Protein AF-A0AAX2J4S0-F1 (afdb_monomer_lite)

Structure (mmCIF, N/CA/C/O backbone):
data_AF-A0AAX2J4S0-F1
#
_entry.id   AF-A0AAX2J4S0-F1
#
loop_
_atom_site.group_PDB
_atom_site.id
_atom_site.type_symbol
_atom_site.label_atom_id
_atom_site.label_alt_id
_atom_site.label_comp_id
_atom_site.label_asym_id
_atom_site.label_entity_id
_atom_site.label_seq_id
_atom_site.pdbx_PDB_ins_code
_atom_site.Cartn_x
_atom_site.Cartn_y
_atom_site.Cartn_z
_atom_site.occupancy
_atom_site.B_iso_or_equiv
_atom_site.auth_seq_id
_atom_site.auth_comp_id
_atom_site.auth_asym_id
_atom_site.auth_atom_id
_atom_site.pdbx_PDB_model_num
ATOM 1 N N . MET A 1 1 ? -17.429 1.404 14.505 1.00 62.47 1 MET A N 1
ATOM 2 C CA . MET A 1 1 ? -16.439 0.768 13.612 1.00 62.47 1 MET A CA 1
ATOM 3 C C . MET A 1 1 ? -15.104 1.438 13.890 1.00 62.47 1 MET A C 1
ATOM 5 O O . MET A 1 1 ? -15.077 2.661 13.929 1.00 62.47 1 MET A O 1
ATOM 9 N N . ASP A 1 2 ? -14.057 0.672 14.192 1.00 90.94 2 ASP A N 1
ATOM 10 C CA . ASP A 1 2 ? -12.708 1.222 14.384 1.00 90.94 2 ASP A CA 1
ATOM 11 C C . ASP A 1 2 ? -12.183 1.763 13.044 1.00 90.94 2 ASP A C 1
ATOM 13 O O . ASP A 1 2 ? -12.329 1.107 12.013 1.00 90.94 2 ASP A O 1
ATOM 17 N N . ILE A 1 3 ? -11.599 2.963 13.048 1.00 93.38 3 ILE A N 1
ATOM 18 C CA . ILE A 1 3 ? -11.091 3.616 11.836 1.00 93.38 3 ILE A CA 1
ATOM 19 C C . ILE A 1 3 ? -9.954 2.812 11.198 1.00 93.38 3 ILE A C 1
ATOM 21 O O . ILE A 1 3 ? -9.856 2.758 9.975 1.00 93.38 3 ILE A O 1
ATOM 25 N N . LEU A 1 4 ? -9.125 2.144 12.007 1.00 94.56 4 LEU A N 1
ATOM 26 C CA . LEU A 1 4 ? -8.067 1.277 11.490 1.00 94.56 4 LEU A CA 1
ATOM 27 C C . LEU A 1 4 ? -8.663 0.069 10.762 1.00 94.56 4 LEU A C 1
ATOM 29 O O . LEU A 1 4 ? -8.194 -0.301 9.690 1.00 94.56 4 LEU A O 1
ATOM 33 N N . GLU A 1 5 ? -9.706 -0.528 11.332 1.00 95.56 5 GLU A N 1
ATOM 34 C CA . GLU A 1 5 ? -10.401 -1.658 10.724 1.00 95.56 5 GLU A CA 1
ATOM 35 C C . GLU A 1 5 ? -11.115 -1.250 9.430 1.00 95.56 5 GLU A C 1
ATOM 37 O O . GLU A 1 5 ? -11.023 -1.945 8.421 1.00 95.56 5 GLU A O 1
ATOM 42 N N . PHE A 1 6 ? -11.742 -0.070 9.416 1.00 95.69 6 PHE A N 1
ATOM 43 C CA . PHE A 1 6 ? -12.282 0.518 8.192 1.00 95.69 6 PHE A CA 1
ATOM 44 C C . PHE A 1 6 ? -11.200 0.663 7.111 1.00 95.69 6 PHE A C 1
ATOM 46 O O . PHE A 1 6 ? -11.402 0.193 5.996 1.00 95.69 6 PHE A O 1
ATOM 53 N N . MET A 1 7 ? -10.037 1.240 7.437 1.00 96.31 7 MET A N 1
ATOM 54 C CA . MET A 1 7 ? -8.933 1.414 6.480 1.00 96.31 7 MET A CA 1
ATOM 55 C C . MET A 1 7 ? -8.396 0.081 5.955 1.00 96.31 7 MET A C 1
ATOM 57 O O . MET A 1 7 ? -8.137 -0.044 4.764 1.00 96.31 7 MET A O 1
ATOM 61 N N . LYS A 1 8 ? -8.248 -0.933 6.816 1.00 96.00 8 LYS A N 1
ATOM 62 C CA . LYS A 1 8 ? -7.809 -2.272 6.394 1.00 96.00 8 LYS A CA 1
ATOM 63 C C . LYS A 1 8 ? -8.768 -2.886 5.382 1.00 96.00 8 LYS A C 1
ATOM 65 O O . LYS A 1 8 ? -8.307 -3.400 4.368 1.00 96.00 8 LYS A O 1
ATOM 70 N N . ASN A 1 9 ? -10.068 -2.800 5.646 1.00 96.75 9 ASN A N 1
ATOM 71 C CA . ASN A 1 9 ? -11.094 -3.339 4.758 1.00 96.75 9 ASN A CA 1
ATOM 72 C C . ASN A 1 9 ? -11.200 -2.531 3.459 1.00 96.75 9 ASN A C 1
ATOM 74 O O . ASN A 1 9 ? -11.296 -3.110 2.384 1.00 96.75 9 ASN A O 1
ATOM 78 N N . TYR A 1 10 ? -11.100 -1.205 3.546 1.00 96.44 10 TYR A N 1
ATOM 79 C CA . TYR A 1 10 ? -11.118 -0.319 2.385 1.00 96.44 10 TYR A CA 1
ATOM 80 C C . TYR A 1 10 ? -9.912 -0.545 1.462 1.00 96.44 10 TYR A C 1
ATOM 82 O O . TYR A 1 10 ? -10.076 -0.630 0.247 1.00 96.44 10 TYR A O 1
ATOM 90 N N . LEU A 1 11 ? -8.712 -0.708 2.032 1.00 96.19 11 LEU A N 1
ATOM 91 C CA . LEU A 1 11 ? -7.507 -1.038 1.272 1.00 96.19 11 LEU A CA 1
ATOM 92 C C . LEU A 1 11 ? -7.606 -2.423 0.632 1.00 96.19 11 LEU A C 1
ATOM 94 O O . LEU A 1 11 ? -7.243 -2.579 -0.528 1.00 96.19 11 LEU A O 1
ATOM 98 N N . GLN A 1 12 ? -8.093 -3.418 1.383 1.00 96.50 12 GLN A N 1
ATOM 99 C CA . GLN A 1 12 ? -8.245 -4.782 0.877 1.00 96.50 12 GLN A CA 1
ATOM 100 C C . GLN A 1 12 ? -9.193 -4.825 -0.319 1.00 96.50 12 GLN A C 1
ATOM 102 O O . GLN A 1 12 ? -8.858 -5.428 -1.328 1.00 96.50 12 GLN A O 1
ATOM 107 N N . ASP A 1 13 ? -10.320 -4.123 -0.242 1.00 97.12 13 ASP A N 1
ATOM 108 C CA . ASP A 1 13 ? -11.237 -4.021 -1.370 1.00 97.12 13 ASP A CA 1
ATOM 109 C C . ASP A 1 13 ? -10.566 -3.364 -2.595 1.00 97.12 13 ASP A C 1
ATOM 111 O O . ASP A 1 13 ? -10.739 -3.829 -3.722 1.00 97.12 13 ASP A O 1
ATOM 115 N N . GLY A 1 14 ? -9.743 -2.329 -2.381 1.00 95.31 14 GLY A N 1
ATOM 116 C CA . GLY A 1 14 ? -8.937 -1.730 -3.447 1.00 95.31 14 GLY A CA 1
ATOM 117 C C . GLY A 1 14 ? -8.008 -2.742 -4.118 1.00 95.31 14 GLY A C 1
ATOM 118 O O . GLY A 1 14 ? -7.928 -2.780 -5.342 1.00 95.31 14 GLY A O 1
ATOM 119 N N . VAL A 1 15 ? -7.365 -3.604 -3.331 1.00 94.56 15 VAL A N 1
ATOM 120 C CA . VAL A 1 15 ? -6.498 -4.679 -3.836 1.00 94.56 15 VAL A CA 1
ATOM 121 C C . VAL A 1 15 ? -7.297 -5.738 -4.596 1.00 94.56 15 VAL A C 1
ATOM 123 O O . VAL A 1 15 ? -6.951 -6.063 -5.730 1.00 94.56 15 VAL A O 1
ATOM 126 N N . ASP A 1 16 ? -8.389 -6.233 -4.013 1.00 96.06 16 ASP A N 1
ATOM 127 C CA . ASP A 1 16 ? -9.212 -7.304 -4.588 1.00 96.06 16 ASP A CA 1
ATOM 128 C C . ASP A 1 16 ? -9.823 -6.894 -5.938 1.00 96.06 16 ASP A C 1
ATOM 130 O O . ASP A 1 16 ? -9.951 -7.713 -6.850 1.00 96.06 16 ASP A O 1
ATOM 134 N N . ASN A 1 17 ? -10.144 -5.606 -6.088 1.00 96.19 17 ASN A N 1
ATOM 135 C CA . ASN A 1 17 ? -10.719 -5.037 -7.306 1.00 96.19 17 ASN A CA 1
ATOM 136 C C . ASN A 1 17 ? -9.692 -4.346 -8.218 1.00 96.19 17 ASN A C 1
ATOM 138 O O . ASN A 1 17 ? -10.089 -3.750 -9.219 1.00 96.19 17 ASN A O 1
ATOM 142 N N . LYS A 1 18 ? -8.392 -4.396 -7.887 1.00 94.00 18 LYS A N 1
ATOM 143 C CA . LYS A 1 18 ? -7.310 -3.692 -8.606 1.00 94.00 18 LYS A CA 1
ATOM 144 C C . LYS A 1 18 ? -7.611 -2.206 -8.848 1.00 94.00 18 LYS A C 1
ATOM 146 O O . LYS A 1 18 ? -7.365 -1.661 -9.922 1.00 94.00 18 LYS A O 1
ATOM 151 N N . ASN A 1 19 ? -8.190 -1.556 -7.848 1.00 94.00 19 ASN A N 1
ATOM 152 C CA . ASN A 1 19 ? -8.598 -0.162 -7.891 1.00 94.00 19 ASN A CA 1
ATOM 153 C C . ASN A 1 19 ? -7.518 0.716 -7.238 1.00 94.00 19 ASN A C 1
ATOM 155 O O . ASN A 1 19 ? -7.462 0.828 -6.011 1.00 94.00 19 ASN A O 1
ATOM 159 N N . GLY A 1 20 ? -6.673 1.337 -8.068 1.00 90.06 20 GLY A N 1
ATOM 160 C CA . GLY A 1 20 ? -5.597 2.226 -7.612 1.00 90.06 20 GLY A CA 1
ATOM 161 C C . GLY A 1 20 ? -6.104 3.448 -6.845 1.00 90.06 20 GLY A C 1
ATOM 162 O O . GLY A 1 20 ? -5.600 3.737 -5.767 1.00 90.06 20 GLY A O 1
ATOM 163 N N . ASP A 1 21 ? -7.184 4.091 -7.298 1.00 90.06 21 ASP A N 1
ATOM 164 C CA . ASP A 1 21 ? -7.749 5.270 -6.620 1.00 90.06 21 ASP A CA 1
ATOM 165 C C . ASP A 1 21 ? -8.160 4.969 -5.170 1.00 90.06 21 ASP A C 1
ATOM 167 O O . ASP A 1 21 ? -8.034 5.806 -4.268 1.00 90.06 21 ASP A O 1
ATOM 171 N N . ARG A 1 22 ? -8.660 3.752 -4.924 1.00 93.75 22 ARG A N 1
ATOM 172 C CA . ARG A 1 22 ? -9.027 3.272 -3.587 1.00 93.75 22 ARG A CA 1
ATOM 173 C C . ARG A 1 22 ? -7.793 3.030 -2.715 1.00 93.75 22 ARG A C 1
ATOM 175 O O . ARG A 1 22 ? -7.838 3.366 -1.528 1.00 93.75 22 ARG A O 1
ATOM 182 N N . VAL A 1 23 ? -6.706 2.510 -3.287 1.00 93.94 23 VAL A N 1
ATOM 183 C CA . VAL A 1 23 ? -5.411 2.370 -2.601 1.00 93.94 23 VAL A CA 1
ATOM 184 C C . VAL A 1 23 ? -4.862 3.744 -2.211 1.00 93.94 23 VAL A C 1
ATOM 186 O O . VAL A 1 23 ? -4.615 3.970 -1.025 1.00 93.94 23 VAL A O 1
ATOM 189 N N . GLU A 1 24 ? -4.798 4.686 -3.153 1.00 90.94 24 GLU A N 1
ATOM 190 C CA . GLU A 1 24 ? -4.305 6.054 -2.927 1.00 90.94 24 GLU A CA 1
ATOM 191 C C . GLU A 1 24 ? -5.127 6.806 -1.881 1.00 90.94 24 GLU A C 1
ATOM 193 O O . GLU A 1 24 ? -4.604 7.353 -0.905 1.00 90.94 24 GLU A O 1
ATOM 198 N N . SER A 1 25 ? -6.454 6.734 -1.995 1.00 93.06 25 SER A N 1
ATOM 199 C CA . SER A 1 25 ? -7.355 7.301 -0.990 1.00 93.06 25 SER A CA 1
ATOM 200 C C . SER A 1 25 ? -7.076 6.729 0.403 1.00 93.06 25 SER A C 1
ATOM 202 O O . SER A 1 25 ? -7.088 7.458 1.397 1.00 93.06 25 SER A O 1
ATOM 204 N N . CYS A 1 26 ? -6.804 5.424 0.503 1.00 95.12 26 CYS A N 1
ATOM 205 C CA . CYS A 1 26 ? -6.483 4.797 1.778 1.00 95.12 26 CYS A CA 1
ATOM 206 C C . CYS A 1 26 ? -5.119 5.238 2.323 1.00 95.12 26 CYS A C 1
ATOM 208 O O . CYS A 1 26 ? -4.985 5.414 3.538 1.00 95.12 26 CYS A O 1
ATOM 210 N N . ILE A 1 27 ? -4.122 5.430 1.459 1.00 92.00 27 ILE A N 1
ATOM 211 C CA . ILE A 1 27 ? -2.797 5.926 1.839 1.00 92.00 27 ILE A CA 1
ATOM 212 C C . ILE A 1 27 ? -2.925 7.318 2.468 1.00 92.00 27 ILE A C 1
ATOM 214 O O . ILE A 1 27 ? -2.510 7.503 3.621 1.00 92.00 27 ILE A O 1
ATOM 218 N N . ILE A 1 28 ? -3.615 8.241 1.789 1.00 91.31 28 ILE A N 1
ATOM 219 C CA . ILE A 1 28 ? -3.890 9.601 2.280 1.00 91.31 28 ILE A CA 1
ATOM 220 C C . ILE A 1 28 ? -4.617 9.553 3.628 1.00 91.31 28 ILE A C 1
ATOM 222 O O . ILE A 1 28 ? -4.180 10.179 4.598 1.00 91.31 28 ILE A O 1
ATOM 226 N N . LEU A 1 29 ? -5.693 8.762 3.730 1.00 93.81 29 LEU A N 1
ATOM 227 C CA . LEU A 1 29 ? -6.436 8.596 4.981 1.00 93.81 29 LEU A CA 1
ATOM 228 C C . LEU A 1 29 ? -5.524 8.079 6.102 1.00 93.81 29 LEU A C 1
ATOM 230 O O . LEU A 1 29 ? -5.497 8.639 7.199 1.00 93.81 29 LEU A O 1
ATOM 234 N N . SER A 1 30 ? -4.733 7.040 5.847 1.00 93.56 30 SER A N 1
ATOM 235 C CA . SER A 1 30 ? -3.835 6.471 6.855 1.00 93.56 30 SER A CA 1
ATOM 236 C C . SER A 1 30 ? -2.773 7.468 7.339 1.00 93.56 30 SER A C 1
ATOM 238 O O . SER A 1 30 ? -2.373 7.423 8.508 1.00 93.56 30 SER A O 1
ATOM 240 N N . SER A 1 31 ? -2.335 8.387 6.475 1.00 88.56 31 SER A N 1
ATOM 241 C CA . SER A 1 31 ? -1.420 9.471 6.831 1.00 88.56 31 SER A CA 1
ATOM 242 C C . SER A 1 31 ? -2.117 10.499 7.726 1.00 88.56 31 SER A C 1
ATOM 244 O O . SER A 1 31 ? -1.668 10.734 8.852 1.00 88.56 31 SER A O 1
ATOM 246 N N . LEU A 1 32 ? -3.290 10.997 7.307 1.00 92.31 32 LEU A N 1
ATOM 247 C CA . LEU A 1 32 ? -4.106 11.964 8.057 1.00 92.31 32 LEU A CA 1
ATOM 248 C C . LEU A 1 32 ? -4.432 11.489 9.480 1.00 92.31 32 LEU A C 1
ATOM 250 O O . LEU A 1 32 ? -4.349 12.259 10.437 1.00 92.31 32 LEU A O 1
ATOM 254 N N . PHE A 1 33 ? -4.753 10.205 9.638 1.00 93.44 33 PHE A N 1
ATOM 255 C CA . PHE A 1 33 ? -5.081 9.611 10.937 1.00 93.44 33 PHE A CA 1
ATOM 256 C C . PHE A 1 33 ? -3.865 9.050 11.694 1.00 93.44 33 PHE A C 1
ATOM 258 O O . PHE A 1 33 ? -4.036 8.440 12.754 1.00 93.44 33 PHE A O 1
ATOM 265 N N . LYS A 1 34 ? -2.639 9.245 11.183 1.00 90.94 34 LYS A N 1
ATOM 266 C CA . LYS A 1 34 ? -1.384 8.735 11.771 1.00 90.94 34 LYS A CA 1
ATOM 267 C C . LYS A 1 34 ? -1.405 7.214 12.006 1.00 90.94 34 LYS A C 1
ATOM 269 O O . LYS A 1 34 ? -0.925 6.718 13.022 1.00 90.94 34 LYS A O 1
ATOM 274 N N . LYS A 1 35 ? -2.006 6.469 11.073 1.00 92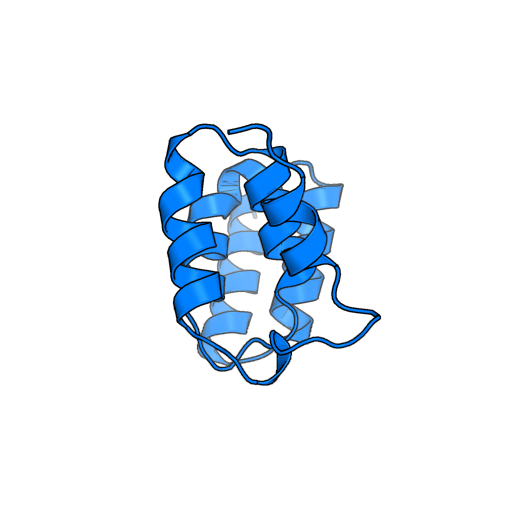.50 35 LYS A N 1
ATOM 275 C CA . LYS A 1 35 ? -2.131 5.000 11.083 1.00 92.50 35 LYS A CA 1
ATOM 276 C C . LYS A 1 35 ? -1.250 4.294 10.051 1.00 92.50 35 LYS A C 1
ATOM 278 O O . LYS A 1 35 ? -1.147 3.076 10.115 1.00 92.50 35 LYS A O 1
ATOM 283 N N . HIS A 1 36 ? -0.603 5.026 9.146 1.00 86.94 36 HIS A N 1
ATOM 284 C CA . HIS A 1 36 ? 0.256 4.493 8.080 1.00 86.94 36 HIS A CA 1
ATOM 285 C C . HIS A 1 36 ? 1.315 3.483 8.576 1.00 86.94 36 HIS A C 1
ATOM 287 O O . HIS A 1 36 ? 1.496 2.446 7.940 1.00 86.94 36 HIS A O 1
ATOM 293 N N . GLN A 1 37 ? 1.904 3.671 9.767 1.00 88.19 37 GLN A N 1
ATOM 294 C CA . GLN A 1 37 ? 2.811 2.679 10.371 1.00 88.19 37 GLN A CA 1
ATOM 295 C C . GLN A 1 37 ? 2.153 1.305 10.620 1.00 88.19 37 GLN A C 1
ATOM 297 O O . GLN A 1 37 ? 2.779 0.266 10.424 1.00 88.19 37 GLN A O 1
ATOM 302 N N . LEU A 1 38 ? 0.880 1.275 11.024 1.00 92.25 38 LEU A N 1
ATOM 303 C CA . LEU A 1 38 ? 0.126 0.038 11.284 1.00 92.25 38 LEU A CA 1
ATOM 304 C C . LEU A 1 38 ? -0.338 -0.661 9.995 1.00 92.25 38 LEU A C 1
ATOM 306 O O . LEU A 1 38 ? -0.920 -1.743 10.056 1.00 92.25 38 LEU A O 1
ATOM 310 N N . MET A 1 39 ? -0.101 -0.034 8.841 1.00 91.75 39 MET A N 1
ATOM 311 C CA . MET A 1 39 ? -0.502 -0.507 7.516 1.00 91.75 39 MET A CA 1
ATOM 312 C C . MET A 1 39 ? 0.693 -0.984 6.675 1.00 91.75 39 MET A C 1
ATOM 314 O O . MET A 1 39 ? 0.489 -1.516 5.586 1.00 91.75 39 MET A O 1
ATOM 318 N N . LEU A 1 40 ? 1.926 -0.855 7.186 1.00 88.62 40 LEU A N 1
ATOM 319 C CA . LEU A 1 40 ? 3.167 -1.110 6.444 1.00 88.62 40 LEU A CA 1
ATOM 320 C C . LEU A 1 40 ? 3.219 -2.477 5.761 1.00 88.62 40 LEU A C 1
ATOM 322 O O . LEU A 1 40 ? 3.658 -2.565 4.620 1.00 88.62 40 LEU A O 1
ATOM 326 N N . ASP A 1 41 ? 2.771 -3.544 6.419 1.00 88.62 41 ASP A N 1
ATOM 327 C CA . ASP A 1 41 ? 2.832 -4.879 5.814 1.00 88.62 41 ASP A CA 1
ATOM 328 C C . ASP A 1 41 ? 1.872 -5.030 4.628 1.00 88.62 41 ASP A C 1
ATOM 330 O O . ASP A 1 41 ? 2.196 -5.705 3.654 1.00 88.62 41 ASP A O 1
ATOM 334 N N . ARG A 1 42 ? 0.735 -4.324 4.645 1.00 92.19 42 ARG A N 1
ATOM 335 C CA . ARG A 1 42 ? -0.182 -4.278 3.497 1.00 92.19 42 ARG A CA 1
ATOM 336 C C . ARG A 1 42 ? 0.426 -3.485 2.344 1.00 92.19 42 ARG A C 1
ATOM 338 O O . ARG A 1 42 ? 0.360 -3.924 1.204 1.00 92.19 42 ARG A O 1
ATOM 345 N N . TYR A 1 43 ? 1.077 -2.370 2.653 1.00 89.38 43 TYR A N 1
ATOM 346 C CA . TYR A 1 43 ? 1.784 -1.546 1.676 1.00 89.38 43 TYR A CA 1
ATOM 347 C C . TYR A 1 43 ? 2.936 -2.283 0.991 1.00 89.38 43 TYR A C 1
ATOM 349 O O . TYR A 1 43 ? 3.048 -2.247 -0.231 1.00 89.38 43 TYR A O 1
ATOM 357 N N . LYS A 1 44 ? 3.738 -3.035 1.750 1.00 85.62 44 LYS A N 1
ATOM 358 C CA . LYS A 1 44 ? 4.790 -3.894 1.188 1.00 85.62 44 LYS A CA 1
ATOM 359 C C . LYS A 1 44 ? 4.230 -4.919 0.204 1.00 85.62 44 LYS A C 1
ATOM 361 O O . LYS A 1 44 ? 4.861 -5.159 -0.816 1.00 85.62 44 LYS A O 1
ATOM 366 N N . ASN A 1 45 ? 3.070 -5.510 0.496 1.00 88.19 45 ASN A N 1
ATOM 367 C CA . ASN A 1 45 ? 2.438 -6.460 -0.419 1.00 88.19 45 ASN A CA 1
ATOM 368 C C . ASN A 1 45 ? 1.993 -5.774 -1.714 1.00 88.19 45 ASN A C 1
ATOM 370 O O . ASN A 1 45 ? 2.254 -6.308 -2.782 1.00 88.19 45 ASN A O 1
ATOM 374 N N . ILE A 1 46 ? 1.412 -4.573 -1.628 1.00 89.12 46 ILE A N 1
ATOM 375 C CA . ILE A 1 46 ? 0.990 -3.801 -2.808 1.00 89.12 46 ILE A CA 1
ATOM 376 C C . ILE A 1 46 ? 2.178 -3.460 -3.715 1.00 89.12 46 ILE A C 1
ATOM 378 O O . ILE A 1 46 ? 2.048 -3.559 -4.928 1.00 89.12 46 ILE A O 1
ATOM 382 N N . LEU A 1 47 ? 3.353 -3.133 -3.162 1.00 81.38 47 LEU A N 1
ATOM 383 C CA . LEU A 1 47 ? 4.553 -2.890 -3.979 1.00 81.38 47 LEU A CA 1
ATOM 384 C C . LEU A 1 47 ? 4.989 -4.101 -4.820 1.00 81.38 47 LEU A C 1
ATOM 386 O O . LEU A 1 47 ? 5.653 -3.954 -5.844 1.00 81.38 47 LEU A O 1
ATOM 390 N N . LEU A 1 48 ? 4.653 -5.311 -4.375 1.00 82.25 48 LEU A N 1
ATOM 391 C CA . LEU A 1 48 ? 4.980 -6.539 -5.096 1.00 82.25 48 LEU A CA 1
ATOM 392 C C . LEU A 1 48 ? 3.965 -6.857 -6.199 1.00 82.25 48 LEU A C 1
ATOM 394 O O . LEU A 1 48 ? 4.220 -7.746 -7.009 1.00 82.25 48 LEU A O 1
ATOM 398 N N . GLU A 1 49 ? 2.847 -6.136 -6.247 1.00 82.62 49 GLU A N 1
ATOM 399 C CA . GLU A 1 49 ? 1.822 -6.288 -7.268 1.00 82.62 49 GLU A CA 1
ATOM 400 C C . GLU A 1 49 ? 2.181 -5.507 -8.539 1.00 82.62 49 GLU A C 1
ATOM 402 O O . GLU A 1 49 ? 2.756 -4.421 -8.491 1.00 82.62 49 GLU A O 1
ATOM 407 N N . ASN A 1 50 ? 1.803 -6.048 -9.698 1.00 80.56 50 ASN A N 1
ATOM 408 C CA . ASN A 1 50 ? 2.134 -5.476 -11.008 1.00 80.56 50 ASN A CA 1
ATOM 409 C C . ASN A 1 50 ? 1.036 -4.582 -11.608 1.00 80.56 50 ASN A C 1
ATOM 411 O O . ASN A 1 50 ? 1.191 -4.105 -12.728 1.00 80.56 50 ASN A O 1
ATOM 415 N N . TRP A 1 51 ? -0.080 -4.395 -10.902 1.00 85.50 51 TRP A N 1
ATOM 416 C CA . TRP A 1 51 ? -1.238 -3.632 -11.382 1.00 85.50 51 TRP A CA 1
ATOM 417 C C . TRP A 1 51 ? -1.336 -2.229 -10.775 1.00 85.50 51 TRP A C 1
ATOM 419 O O . TRP A 1 51 ? -2.102 -1.407 -11.270 1.00 85.50 51 TRP A O 1
ATOM 429 N N . HIS A 1 52 ? -0.600 -1.955 -9.695 1.00 82.00 52 HIS A N 1
ATOM 430 C CA . HIS A 1 52 ? -0.634 -0.674 -9.000 1.00 82.00 52 HIS A CA 1
ATOM 431 C C . HIS A 1 52 ? 0.542 0.198 -9.440 1.00 82.00 52 HIS A C 1
ATOM 433 O O . HIS A 1 52 ? 1.668 -0.020 -8.996 1.00 82.00 52 HIS A O 1
ATOM 439 N N . GLU A 1 53 ? 0.284 1.166 -10.317 1.00 71.75 53 GLU A N 1
ATOM 440 C CA . GLU A 1 53 ? 1.319 2.005 -10.945 1.00 71.75 53 GLU A CA 1
ATOM 441 C C . GLU A 1 53 ? 1.769 3.189 -10.064 1.00 71.75 53 GLU A C 1
ATOM 443 O O . GLU A 1 53 ? 2.837 3.754 -10.278 1.00 71.75 53 GLU A O 1
ATOM 448 N N . GLN A 1 54 ? 0.993 3.558 -9.038 1.00 70.56 54 GLN A N 1
ATOM 449 C CA . GLN A 1 54 ? 1.260 4.718 -8.175 1.00 70.56 54 GLN A CA 1
ATOM 450 C C . GLN A 1 54 ? 1.955 4.294 -6.874 1.00 70.56 54 GLN A C 1
ATOM 452 O O . GLN A 1 54 ? 1.376 4.252 -5.801 1.00 70.56 54 GLN A O 1
ATOM 457 N N . GLN A 1 55 ? 3.225 3.900 -6.951 1.00 74.88 55 GLN A N 1
ATOM 458 C CA . GLN A 1 55 ? 3.918 3.312 -5.792 1.00 74.88 55 GLN A CA 1
ATOM 459 C C . GLN A 1 55 ? 4.746 4.300 -4.957 1.00 74.88 55 GLN A C 1
ATOM 461 O O . GLN A 1 55 ? 5.273 3.906 -3.914 1.00 74.88 55 GLN A O 1
ATOM 466 N N . GLU A 1 56 ? 4.868 5.564 -5.378 1.00 73.25 56 GLU A N 1
ATOM 467 C CA . GLU A 1 56 ? 5.766 6.539 -4.738 1.00 73.25 56 GLU A CA 1
ATOM 468 C C . GLU A 1 56 ? 5.379 6.834 -3.283 1.00 73.25 56 GLU A C 1
ATOM 470 O O . GLU A 1 56 ? 6.237 6.779 -2.403 1.00 73.25 56 GLU A O 1
ATOM 475 N N . ASP A 1 57 ? 4.093 7.040 -3.000 1.00 77.88 57 ASP A N 1
ATOM 476 C CA . ASP A 1 57 ? 3.636 7.333 -1.638 1.00 77.88 57 ASP A CA 1
ATOM 477 C C . ASP A 1 57 ? 3.828 6.132 -0.702 1.00 77.88 57 ASP A C 1
ATOM 479 O O . ASP A 1 57 ? 4.212 6.277 0.464 1.00 77.88 57 ASP A O 1
ATOM 483 N N . ILE A 1 58 ? 3.630 4.915 -1.218 1.00 83.12 58 ILE A N 1
ATOM 484 C CA . ILE A 1 58 ? 3.886 3.680 -0.471 1.00 83.12 58 ILE A CA 1
ATOM 485 C C . ILE A 1 58 ? 5.373 3.554 -0.129 1.00 83.12 58 ILE A C 1
ATOM 487 O O . ILE A 1 58 ? 5.745 3.248 1.010 1.00 83.12 58 ILE A O 1
ATOM 491 N N . VAL A 1 59 ? 6.221 3.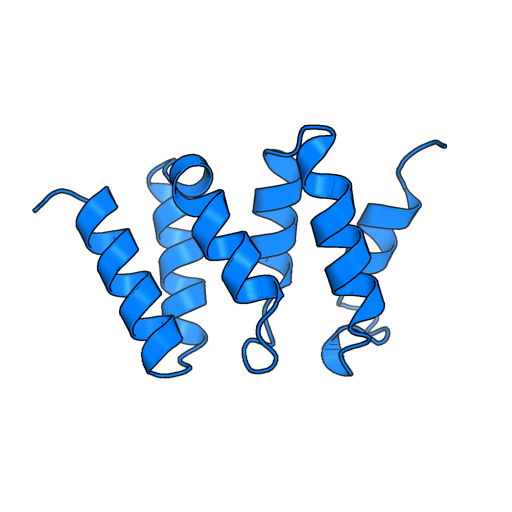779 -1.125 1.00 77.38 59 VAL A N 1
ATOM 492 C CA . VAL A 1 59 ? 7.672 3.806 -0.989 1.00 77.38 59 VAL A CA 1
ATOM 493 C C . VAL A 1 59 ? 8.105 4.825 0.061 1.00 77.38 59 VAL A C 1
ATOM 495 O O . VAL A 1 59 ? 8.935 4.497 0.909 1.00 77.38 59 VAL A O 1
ATOM 498 N N . ASP A 1 60 ? 7.543 6.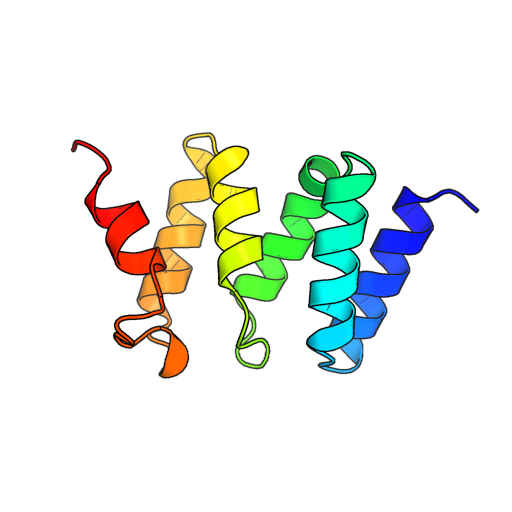033 0.027 1.00 76.94 60 ASP A N 1
ATOM 499 C CA . ASP A 1 60 ? 7.909 7.124 0.925 1.00 76.94 60 ASP A CA 1
ATOM 500 C C . ASP A 1 60 ? 7.490 6.820 2.358 1.00 76.94 60 ASP A C 1
ATOM 502 O O . ASP A 1 60 ? 8.275 7.018 3.285 1.00 76.94 60 ASP A O 1
ATOM 506 N N . ILE A 1 61 ? 6.298 6.251 2.552 1.00 79.88 61 ILE A N 1
ATOM 507 C CA . ILE A 1 61 ? 5.822 5.793 3.861 1.00 79.88 61 ILE A CA 1
ATOM 508 C C . ILE A 1 61 ? 6.711 4.680 4.408 1.00 79.88 61 ILE A C 1
ATOM 510 O O . ILE A 1 61 ? 7.078 4.707 5.587 1.00 79.88 61 ILE A O 1
ATOM 514 N N . ILE A 1 62 ? 7.066 3.701 3.570 1.00 78.12 62 ILE A N 1
ATOM 515 C CA . ILE A 1 62 ? 7.993 2.646 3.972 1.00 78.12 62 ILE A CA 1
ATOM 516 C C . ILE A 1 62 ? 9.321 3.288 4.343 1.00 78.12 62 ILE A C 1
ATOM 518 O O . ILE A 1 62 ? 9.772 3.056 5.459 1.00 78.12 62 ILE A O 1
ATOM 522 N N . GLY A 1 63 ? 9.912 4.127 3.490 1.00 72.94 63 GLY 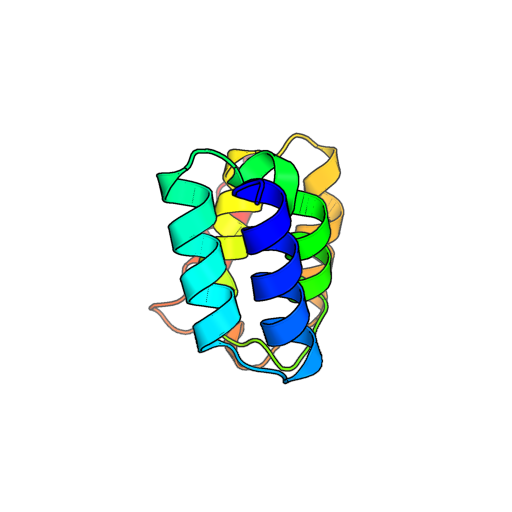A N 1
ATOM 523 C CA . GLY A 1 63 ? 11.185 4.816 3.721 1.00 72.94 63 GLY A CA 1
ATOM 524 C C . GLY A 1 63 ? 11.204 5.658 4.999 1.00 72.94 63 GLY A C 1
ATOM 525 O O . GLY A 1 63 ? 12.131 5.536 5.796 1.00 72.94 63 GLY A O 1
ATOM 526 N N . TYR A 1 64 ? 10.152 6.435 5.254 1.00 72.69 64 TYR A N 1
ATOM 527 C CA . TYR A 1 64 ? 9.995 7.262 6.454 1.00 72.69 64 TYR A CA 1
ATOM 528 C C . TYR A 1 64 ? 9.945 6.430 7.743 1.00 72.69 64 TYR A C 1
ATOM 530 O O . TYR A 1 64 ? 10.498 6.823 8.770 1.00 72.69 64 TYR A O 1
ATOM 538 N N . HIS A 1 65 ? 9.315 5.256 7.690 1.00 71.31 65 HIS A N 1
ATOM 539 C CA . HIS A 1 65 ? 9.256 4.322 8.815 1.00 71.31 65 HIS A CA 1
ATOM 540 C C . HIS A 1 65 ? 10.354 3.259 8.805 1.00 71.31 65 HIS A C 1
ATOM 542 O O . HIS A 1 65 ? 10.363 2.379 9.671 1.00 71.31 65 HIS A O 1
ATOM 548 N N . SER A 1 66 ? 11.264 3.305 7.832 1.00 60.28 66 SER A N 1
ATOM 549 C CA . SER A 1 66 ? 12.237 2.244 7.621 1.00 60.28 66 SER A CA 1
ATOM 550 C C . SER A 1 66 ? 13.329 2.258 8.675 1.00 60.28 66 SER A C 1
ATOM 552 O O . SER A 1 66 ? 14.059 3.224 8.866 1.00 60.28 66 SER A O 1
ATOM 554 N N . ASN A 1 67 ? 13.489 1.094 9.285 1.00 58.59 67 ASN A N 1
ATOM 555 C CA . ASN A 1 67 ? 14.731 0.560 9.824 1.00 58.59 67 ASN A CA 1
ATOM 556 C C . ASN A 1 67 ? 15.353 -0.401 8.778 1.00 58.59 67 ASN A C 1
ATOM 558 O O . ASN A 1 67 ? 14.746 -0.663 7.738 1.00 58.59 67 ASN A O 1
ATOM 562 N N . MET A 1 68 ? 16.561 -0.936 9.022 1.00 54.34 68 MET A N 1
ATOM 563 C CA . MET A 1 68 ? 17.320 -1.782 8.063 1.00 54.34 68 MET A CA 1
ATOM 564 C C . MET A 1 68 ? 16.517 -2.936 7.416 1.00 54.34 68 MET A C 1
ATOM 566 O O . MET A 1 68 ? 16.880 -3.413 6.345 1.00 54.34 68 MET A O 1
ATOM 570 N N . ILE A 1 69 ? 15.418 -3.372 8.038 1.00 58.12 69 ILE A N 1
ATOM 571 C CA . ILE A 1 69 ? 14.550 -4.476 7.597 1.00 58.12 69 ILE A CA 1
ATOM 572 C C . ILE A 1 69 ? 13.763 -4.138 6.316 1.00 58.12 69 ILE A C 1
ATOM 574 O O . ILE A 1 69 ? 13.384 -5.044 5.576 1.00 58.12 69 ILE A O 1
ATOM 578 N N . SER A 1 70 ? 13.531 -2.860 6.012 1.00 62.66 70 SER A N 1
ATOM 579 C CA . SER A 1 70 ? 12.772 -2.448 4.820 1.00 62.66 70 SER A CA 1
ATOM 580 C C . SER A 1 70 ? 13.608 -2.416 3.533 1.00 62.66 70 SER A C 1
ATOM 582 O O . SER A 1 70 ? 13.050 -2.436 2.436 1.00 62.66 70 SER A O 1
ATOM 584 N N . ILE A 1 71 ? 14.942 -2.407 3.652 1.00 66.25 71 ILE A N 1
ATOM 585 C CA . ILE A 1 71 ? 15.887 -2.294 2.527 1.00 66.25 71 ILE A CA 1
ATOM 586 C C . ILE A 1 71 ? 15.725 -3.435 1.500 1.00 66.25 71 ILE A C 1
ATOM 588 O O . ILE A 1 71 ? 15.637 -3.134 0.310 1.00 66.25 71 ILE A O 1
ATOM 592 N N . PRO A 1 72 ? 15.612 -4.724 1.887 1.00 69.44 72 PRO A N 1
ATOM 593 C CA . PRO A 1 72 ? 15.481 -5.819 0.922 1.00 69.44 72 PRO A CA 1
ATOM 594 C C . PRO A 1 72 ? 14.211 -5.748 0.066 1.00 69.44 72 PRO A C 1
ATOM 596 O O . PRO A 1 72 ? 14.234 -6.136 -1.098 1.00 69.44 72 PRO A O 1
ATOM 599 N N . ILE A 1 73 ? 13.105 -5.238 0.619 1.00 68.75 73 ILE A N 1
ATOM 600 C CA . ILE A 1 73 ? 11.850 -5.071 -0.126 1.00 68.75 73 ILE A CA 1
ATOM 601 C C . ILE A 1 73 ? 11.963 -3.941 -1.144 1.00 68.75 73 ILE A C 1
ATOM 603 O O . ILE A 1 73 ? 11.545 -4.122 -2.283 1.00 68.75 73 ILE A O 1
ATOM 607 N N . LEU A 1 74 ? 12.580 -2.817 -0.772 1.00 67.31 74 LEU A N 1
ATOM 608 C CA . LEU A 1 74 ? 12.812 -1.709 -1.700 1.00 67.31 74 LEU A CA 1
ATOM 609 C C . LEU A 1 74 ? 13.770 -2.115 -2.832 1.00 67.31 74 LEU A C 1
ATOM 611 O O . LEU A 1 74 ? 13.516 -1.782 -3.987 1.00 67.31 74 LEU A O 1
ATOM 615 N N . ILE A 1 75 ? 14.813 -2.900 -2.527 1.00 68.88 75 ILE A N 1
ATOM 616 C CA . ILE A 1 75 ? 15.702 -3.497 -3.540 1.00 68.88 75 ILE A CA 1
ATOM 617 C C . ILE A 1 75 ? 14.913 -4.431 -4.464 1.00 68.88 75 ILE A C 1
ATOM 619 O O . ILE A 1 75 ? 14.998 -4.296 -5.680 1.00 68.88 75 ILE A O 1
ATOM 623 N N . LYS A 1 76 ? 14.076 -5.319 -3.913 1.00 70.25 76 LYS A N 1
ATOM 624 C CA . LYS A 1 76 ? 13.240 -6.217 -4.721 1.00 70.25 76 LYS A CA 1
ATOM 625 C C . LYS A 1 76 ? 12.283 -5.446 -5.638 1.00 70.25 76 LYS A C 1
ATOM 627 O O . LYS A 1 76 ? 12.082 -5.863 -6.771 1.00 70.25 76 LYS A O 1
ATOM 632 N N . CYS A 1 77 ? 11.724 -4.323 -5.186 1.00 65.94 77 CYS A N 1
ATOM 633 C CA . CYS A 1 77 ? 10.872 -3.470 -6.024 1.00 65.94 77 CYS A CA 1
ATOM 634 C C . CYS A 1 77 ? 11.642 -2.853 -7.195 1.00 65.94 77 CYS A C 1
ATOM 636 O O . CYS A 1 77 ? 11.122 -2.801 -8.304 1.00 65.94 77 CYS A O 1
ATOM 638 N N . LEU A 1 78 ? 12.898 -2.445 -6.980 1.00 65.12 78 LEU A N 1
ATOM 639 C CA . LEU A 1 78 ? 13.772 -2.000 -8.069 1.00 65.12 78 LEU A CA 1
ATOM 640 C C . LEU A 1 78 ? 14.079 -3.128 -9.067 1.00 65.12 78 LEU A C 1
ATOM 642 O O . LEU A 1 78 ? 14.098 -2.889 -10.275 1.00 65.12 78 LEU A O 1
ATOM 646 N N . ASP A 1 79 ? 14.293 -4.351 -8.575 1.00 66.00 79 ASP A N 1
ATOM 647 C CA . ASP A 1 79 ? 14.603 -5.519 -9.409 1.00 66.00 79 ASP A CA 1
ATOM 648 C C . ASP A 1 79 ? 13.419 -5.976 -10.274 1.00 66.00 79 ASP A C 1
ATOM 650 O O . ASP A 1 79 ? 13.630 -6.595 -11.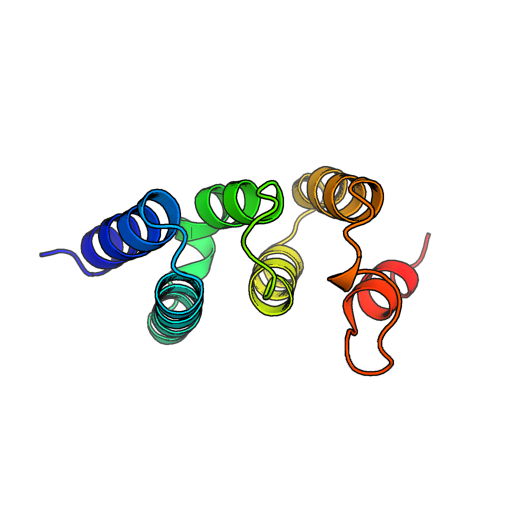319 1.00 66.00 79 ASP A O 1
ATOM 654 N N . LEU A 1 80 ? 12.183 -5.646 -9.879 1.00 64.06 80 LEU A N 1
ATOM 655 C CA . LEU A 1 80 ? 10.975 -5.959 -10.650 1.00 64.06 80 LEU A CA 1
ATOM 656 C C . LEU A 1 80 ? 10.880 -5.172 -11.970 1.00 64.06 80 LEU A C 1
ATOM 658 O O . LEU A 1 80 ? 10.065 -5.541 -12.811 1.00 64.06 80 LEU A O 1
ATOM 662 N N . LYS A 1 81 ? 11.742 -4.161 -12.191 1.00 56.38 81 LYS A N 1
ATOM 663 C CA . LYS A 1 81 ? 11.901 -3.431 -13.468 1.00 56.38 81 LYS A CA 1
ATOM 664 C C . LYS A 1 81 ? 10.574 -3.037 -14.126 1.00 56.38 81 LYS A C 1
ATOM 666 O O . LYS A 1 81 ? 10.436 -3.153 -15.341 1.00 56.38 81 LYS A O 1
ATOM 671 N N . TYR A 1 82 ? 9.595 -2.597 -13.343 1.00 60.00 82 TYR A N 1
ATOM 672 C CA . TYR A 1 82 ? 8.335 -2.154 -13.920 1.00 60.00 82 TYR A CA 1
ATOM 673 C C . TYR A 1 82 ? 8.571 -0.992 -14.893 1.00 60.00 82 TYR A C 1
ATOM 675 O O . TYR A 1 82 ? 9.363 -0.097 -14.599 1.00 60.00 82 TYR A O 1
ATOM 683 N N . ASP A 1 83 ? 7.886 -1.001 -16.039 1.00 54.94 83 ASP A N 1
ATOM 684 C CA . ASP A 1 83 ? 8.078 0.004 -17.095 1.00 54.94 83 ASP A CA 1
ATOM 685 C C . ASP A 1 83 ? 7.838 1.433 -16.579 1.00 54.94 83 ASP A C 1
ATOM 687 O O . ASP A 1 83 ? 8.515 2.368 -16.988 1.00 54.94 83 ASP A O 1
ATOM 691 N N . TRP A 1 84 ? 6.950 1.599 -15.597 1.00 54.47 84 TRP A N 1
ATOM 692 C CA . TRP A 1 84 ? 6.664 2.882 -14.948 1.00 54.47 84 TRP A CA 1
ATOM 693 C C . TRP A 1 84 ? 7.705 3.288 -13.881 1.00 54.47 84 TRP A C 1
ATOM 695 O O . TRP A 1 84 ? 7.779 4.454 -13.503 1.00 54.47 84 TRP A O 1
ATOM 705 N N . LEU A 1 85 ? 8.568 2.365 -13.430 1.00 53.44 85 LEU A N 1
ATOM 706 C CA . LEU A 1 85 ? 9.791 2.692 -12.681 1.00 53.44 85 LEU A CA 1
ATOM 707 C C . LEU A 1 85 ? 10.915 3.147 -13.624 1.00 53.44 85 LEU A C 1
ATOM 709 O O . LEU A 1 85 ? 11.919 3.686 -13.151 1.00 53.44 85 LEU A O 1
ATOM 713 N N . ALA A 1 86 ? 10.822 2.887 -14.931 1.00 51.47 86 ALA A N 1
ATOM 714 C CA . ALA A 1 86 ? 11.869 3.210 -15.889 1.00 51.47 86 ALA A CA 1
ATOM 715 C C . ALA A 1 86 ? 11.863 4.712 -16.207 1.00 51.47 86 ALA A C 1
ATOM 717 O O . ALA A 1 86 ? 11.299 5.146 -17.196 1.00 51.47 86 ALA A O 1
ATOM 718 N N . ILE A 1 87 ? 12.538 5.482 -15.347 1.00 48.62 87 ILE A N 1
ATOM 719 C CA . ILE A 1 87 ? 13.041 6.843 -15.593 1.00 48.62 87 ILE A CA 1
ATOM 720 C C . ILE A 1 87 ? 12.024 7.732 -16.328 1.00 48.62 87 ILE A C 1
ATOM 722 O O . ILE A 1 87 ? 12.172 8.018 -17.514 1.00 48.62 87 ILE A O 1
ATOM 726 N N . ASP A 1 88 ? 11.041 8.229 -15.587 1.00 44.28 88 ASP A N 1
ATOM 727 C CA . ASP A 1 88 ? 10.460 9.531 -15.894 1.00 44.28 88 ASP A CA 1
ATOM 728 C C . ASP A 1 88 ? 11.155 10.568 -14.999 1.00 44.28 88 ASP A C 1
ATOM 730 O O . ASP A 1 88 ? 11.438 10.298 -13.827 1.00 44.28 88 ASP A O 1
ATOM 734 N N . ASP A 1 89 ? 11.451 11.755 -15.525 1.00 48.28 89 ASP A N 1
ATOM 735 C CA . ASP A 1 89 ? 12.076 12.850 -14.770 1.00 48.28 89 ASP A CA 1
ATOM 736 C C . ASP A 1 89 ? 11.222 13.299 -13.566 1.00 48.28 89 ASP A C 1
ATOM 738 O O . ASP A 1 89 ? 11.738 13.942 -12.641 1.00 48.28 89 ASP A O 1
ATOM 742 N N . PHE A 1 90 ? 9.950 12.885 -13.545 1.00 47.16 90 PHE A N 1
ATOM 743 C CA . PHE A 1 90 ? 8.995 13.041 -12.450 1.00 47.16 90 PHE A CA 1
ATOM 744 C C . PHE A 1 90 ? 9.101 11.969 -11.352 1.00 47.16 90 PHE A C 1
ATOM 746 O O . PHE A 1 90 ? 8.794 12.266 -10.199 1.00 47.16 90 PHE A O 1
ATOM 753 N N . TYR A 1 91 ? 9.582 10.757 -11.652 1.00 51.78 91 TYR A N 1
ATOM 754 C CA . TYR A 1 91 ? 9.575 9.638 -10.705 1.00 51.78 91 TYR A CA 1
ATOM 755 C C . TYR A 1 91 ? 10.861 9.606 -9.860 1.00 51.78 91 TYR A C 1
ATOM 757 O O . TYR A 1 91 ? 11.937 9.169 -10.287 1.00 51.78 91 TYR A O 1
ATOM 765 N N . SER A 1 92 ? 10.777 10.110 -8.625 1.00 55.41 92 SER A N 1
ATOM 766 C CA . SER A 1 92 ? 11.952 10.410 -7.792 1.00 55.41 92 SER A CA 1
ATOM 767 C C . SER A 1 92 ? 12.541 9.211 -7.031 1.00 55.41 92 SER A C 1
ATOM 769 O O . SER A 1 92 ? 13.594 9.332 -6.396 1.00 55.41 92 SER A O 1
ATOM 771 N N . PHE A 1 93 ? 11.923 8.031 -7.123 1.00 56.00 93 PHE A N 1
ATOM 772 C CA . PHE A 1 93 ? 12.304 6.858 -6.329 1.00 56.00 93 PHE A CA 1
ATOM 773 C C . PHE A 1 93 ? 13.774 6.441 -6.509 1.00 56.00 93 PHE A C 1
ATOM 775 O O . PHE A 1 93 ? 14.493 6.218 -5.531 1.00 56.00 93 PHE A O 1
ATOM 782 N N . HIS A 1 94 ? 14.274 6.431 -7.751 1.00 53.62 94 HIS A N 1
ATOM 783 C CA . HIS A 1 94 ? 15.681 6.113 -8.040 1.00 53.62 94 HIS A CA 1
ATOM 784 C C . HIS A 1 94 ? 16.660 7.117 -7.422 1.00 53.62 94 HIS A C 1
ATOM 786 O O . HIS A 1 94 ? 17.779 6.747 -7.056 1.00 53.62 94 HIS A O 1
ATOM 792 N N . LYS A 1 95 ? 16.252 8.387 -7.287 1.00 53.72 95 LYS A N 1
ATOM 793 C CA . LYS A 1 95 ? 17.062 9.444 -6.660 1.00 53.72 95 LYS A CA 1
ATOM 794 C C . LYS A 1 95 ? 17.135 9.239 -5.140 1.00 53.72 95 LYS A C 1
ATOM 796 O O . LYS A 1 95 ? 18.205 9.422 -4.565 1.00 53.72 95 LYS A O 1
ATOM 801 N N . LYS A 1 96 ? 16.045 8.780 -4.511 1.00 55.91 96 LYS A N 1
ATOM 802 C CA . LYS A 1 96 ? 15.956 8.520 -3.060 1.00 55.91 96 LYS A CA 1
ATOM 803 C C . LYS A 1 96 ? 16.836 7.342 -2.606 1.00 55.91 96 LYS A C 1
ATOM 805 O O . LYS A 1 96 ? 17.461 7.429 -1.554 1.00 55.91 96 LYS A O 1
ATOM 810 N N . ILE A 1 97 ? 16.984 6.289 -3.417 1.00 53.84 97 ILE A N 1
ATOM 811 C CA . ILE A 1 97 ? 17.836 5.128 -3.074 1.00 53.84 97 ILE A CA 1
ATOM 812 C C . ILE A 1 97 ? 19.333 5.406 -3.300 1.00 53.84 97 ILE A C 1
ATOM 814 O O . ILE A 1 97 ? 20.174 4.962 -2.519 1.00 53.84 97 ILE A O 1
ATOM 818 N N . ARG A 1 98 ? 19.694 6.180 -4.334 1.00 51.03 98 ARG A N 1
ATOM 819 C CA . ARG A 1 98 ? 21.103 6.512 -4.638 1.00 51.03 98 AR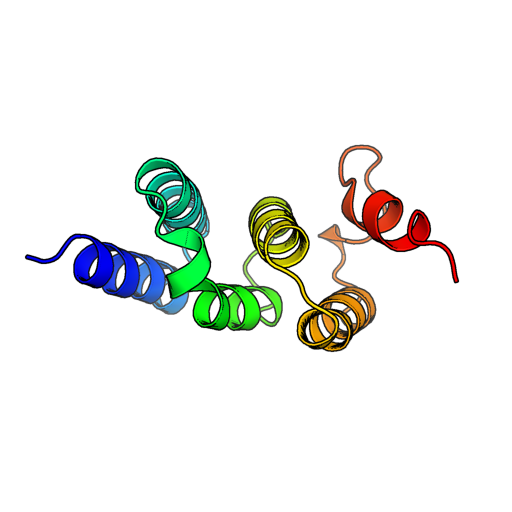G A CA 1
ATOM 820 C C . ARG A 1 98 ? 21.730 7.540 -3.685 1.00 51.03 98 ARG A C 1
ATOM 822 O O . ARG A 1 98 ? 22.948 7.679 -3.690 1.00 51.03 98 ARG A O 1
ATOM 829 N N . GLY A 1 99 ? 20.925 8.244 -2.887 1.00 47.69 99 GLY A N 1
ATOM 830 C CA . GLY A 1 99 ? 21.383 9.231 -1.903 1.00 47.69 99 GLY A CA 1
ATOM 831 C C . GLY A 1 99 ? 21.789 8.662 -0.538 1.00 47.69 99 GLY A C 1
ATOM 832 O O . GLY A 1 99 ? 22.227 9.425 0.320 1.00 47.69 99 GLY A O 1
ATOM 833 N N . CYS A 1 100 ? 21.653 7.352 -0.308 1.00 36.41 100 CYS A N 1
ATOM 834 C CA . CYS A 1 100 ? 22.073 6.731 0.947 1.00 36.41 100 CYS A CA 1
ATOM 835 C C . CYS A 1 100 ? 23.600 6.495 0.925 1.00 36.41 100 CYS A C 1
ATOM 837 O O . CYS A 1 100 ? 24.078 5.829 -0.001 1.00 36.41 100 CYS A O 1
ATOM 839 N N . PRO A 1 101 ? 24.388 7.022 1.887 1.00 35.72 101 PRO A N 1
ATOM 840 C CA . PRO A 1 101 ? 25.823 6.750 1.943 1.00 35.72 101 PRO A CA 1
ATOM 841 C C . PRO A 1 101 ? 26.041 5.244 2.121 1.00 35.72 101 PRO A C 1
ATOM 843 O O . PRO A 1 101 ? 25.355 4.623 2.935 1.00 35.72 101 PRO A O 1
ATOM 846 N N . ARG A 1 102 ? 26.953 4.669 1.330 1.00 37.75 102 ARG A N 1
ATOM 847 C CA . ARG A 1 102 ? 27.424 3.288 1.506 1.00 37.75 102 ARG A CA 1
ATOM 848 C C . ARG A 1 102 ? 28.291 3.159 2.749 1.00 37.75 102 ARG A C 1
ATOM 850 O O . ARG A 1 102 ? 29.061 4.112 3.005 1.00 37.75 102 ARG A O 1
#

Foldseek 3Di:
DDPLVVLVVQCVVCVVVLPQVSVVVSLVVCVVVVNLVVCLVVLLVVLVDLSHLPNQSSLVSCVVVDDPVSVVSLVVSVVVPRVSCPDDVPRCSVVVVVPDDD

Sequence (102 aa):
MDILEFMKNYLQDGVDNKNGDRVESCIILSSLFKKHQLMLDRYKNILLENWHEQQEDIVDIIGYHSNMISIPILIKCLDLKYDWLAIDDFYSFHKKIRGCPR

Radius of gyration: 13.7 Å; chains: 1; bounding box: 44×20×32 Å

Organism: Kingella kingae (NCBI:txid504)

pLDDT: mean 76.31, std 17.51, range [35.72, 97.12]

Secondary structure (DSSP, 8-state):
--HHHHHHHHHHHHHHTT-HHHHHHHHHHHHHTT-GGGGHHHHHHHHT-SS----HHHHHHHHHT--GGGHHHHHHHHHT--GGGS--TT-THHHHHHTS--